Protein AF-A0A8T3SB71-F1 (afdb_monomer)

Nearest PDB structures (foldseek):
  2avp-assembly1_A  TM=9.229E-01  e=1.744E-01  unclassified
  2hyz-assembly1_A-2  TM=9.200E-01  e=1.853E-01  unclassified
  6v8e-assembly2_F  TM=9.176E-01  e=3.399E-01  synthetic construct
  5wrw-assembly2_D  TM=9.090E-01  e=6.232E-01  Homo sapiens
  2rn7-assembly1_A  TM=1.985E-01  e=7.487E+00  Shigella flexneri

Mean predicted aligned error: 19.09 Å

pLDDT: mean 70.72, std 19.7, range [44.19, 95.5]

Sequence (102 aa):
AIAVMGLARVAVERGEMEEAHVQAARALRIDPENAAAAAMEARTAELLGGRPGRDGRRGAQPAPDDERDSSSERDSSSERDSSSEPAT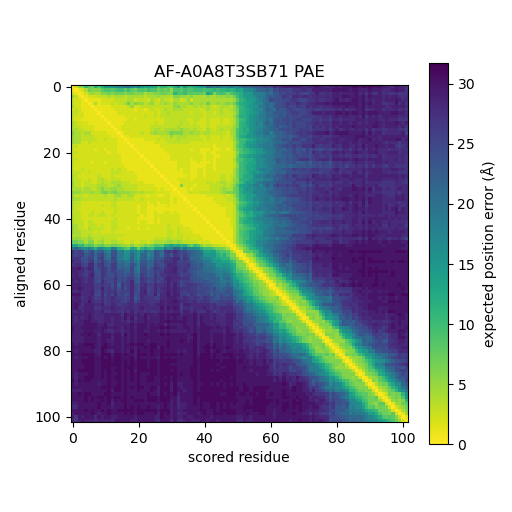GTDRRGLLRRIWGR

Secondary structure (DSSP, 8-state):
-HHHHHHHHHHHHTT-HHHHHHHHHHHHHH-TT-HHHHHHHHHHHHHHH--TTS-TTS-----------------------------------SS-------

Solvent-accessible surface area (backbone atoms only — not comparable to full-atom values): 6883 Å² total; per-residue (Å²): 83,71,74,41,48,52,53,18,50,52,24,50,77,72,68,37,46,70,59,16,25,56,28,14,52,51,19,32,76,72,33,78,84,40,62,68,30,52,54,45,25,53,54,29,46,50,66,71,67,55,60,98,82,73,72,99,77,82,74,83,70,79,74,90,81,71,87,73,84,71,91,74,90,75,89,78,90,78,91,79,90,79,88,83,85,88,79,83,89,87,78,99,75,88,88,85,82,82,87,90,86,133

Radius of gyration: 30.65 Å; Cα contacts (8 Å, |Δi|>4): 56; chains: 1; bounding box: 67×41×66 Å

Foldseek 3Di:
DVVLQVQLVVCVVVVNLVRNLVSLVVVCVVPVPPPSSVVSNVVSCCVVVDDVPPDPDDPPPPPPPDPPPDDDDDDDDDDDDDDDDDDDDDDPDDPDDDDDDD

Structure (mmCIF, N/CA/C/O backbone):
data_AF-A0A8T3SB71-F1
#
_entry.id   AF-A0A8T3SB71-F1
#
loop_
_atom_site.group_PDB
_atom_site.id
_atom_site.type_symbol
_atom_site.label_atom_id
_atom_site.label_alt_id
_atom_site.label_comp_id
_atom_site.label_asym_id
_atom_site.label_entity_id
_atom_site.label_seq_id
_atom_site.pdbx_PDB_ins_code
_atom_site.Cartn_x
_atom_site.Cartn_y
_atom_site.Cartn_z
_atom_site.occupancy
_atom_site.B_iso_or_equiv
_atom_site.auth_seq_id
_atom_site.auth_comp_id
_atom_site.auth_asym_id
_atom_site.auth_atom_id
_atom_site.pdbx_PDB_model_num
ATOM 1 N N . ALA A 1 1 ? 2.694 -2.472 -13.329 1.00 69.44 1 ALA A N 1
ATOM 2 C CA . ALA A 1 1 ? 2.023 -2.333 -12.016 1.00 69.44 1 ALA A CA 1
ATOM 3 C C . ALA A 1 1 ? 1.812 -0.884 -11.535 1.00 69.44 1 ALA A C 1
ATOM 5 O O . ALA A 1 1 ? 0.902 -0.664 -10.745 1.00 69.44 1 ALA A O 1
ATOM 6 N N . ILE A 1 2 ? 2.574 0.114 -12.014 1.00 74.06 2 ILE A N 1
ATOM 7 C CA . ILE A 1 2 ? 2.554 1.503 -11.491 1.00 74.06 2 ILE A CA 1
ATOM 8 C C . ILE A 1 2 ? 1.146 2.134 -11.437 1.00 74.06 2 ILE A C 1
ATOM 10 O O . ILE A 1 2 ? 0.785 2.729 -10.426 1.00 74.06 2 ILE A O 1
ATOM 14 N N . ALA A 1 3 ? 0.314 1.952 -12.469 1.00 80.62 3 ALA A N 1
ATOM 15 C CA . ALA A 1 3 ? -1.048 2.501 -12.491 1.00 80.62 3 ALA A CA 1
ATOM 16 C C . ALA A 1 3 ? -1.964 1.927 -11.387 1.00 80.62 3 ALA A C 1
ATOM 18 O O . ALA A 1 3 ? -2.769 2.654 -10.813 1.00 80.62 3 ALA A O 1
ATOM 19 N N . VAL A 1 4 ? -1.814 0.641 -11.048 1.00 84.38 4 VAL A N 1
ATOM 20 C CA . VAL A 1 4 ? -2.620 -0.031 -10.009 1.00 84.38 4 VAL A CA 1
ATOM 21 C C . VAL A 1 4 ? -2.190 0.416 -8.606 1.00 84.38 4 VAL A C 1
ATOM 23 O O . VAL A 1 4 ? -3.036 0.609 -7.739 1.00 84.38 4 VAL A O 1
ATOM 26 N N . MET A 1 5 ? -0.896 0.690 -8.405 1.00 89.75 5 MET A N 1
ATOM 27 C CA . MET A 1 5 ? -0.389 1.287 -7.161 1.00 89.75 5 MET A CA 1
ATOM 28 C C . MET A 1 5 ? -0.921 2.704 -6.918 1.00 89.75 5 MET A C 1
ATOM 30 O O . MET A 1 5 ? -1.150 3.085 -5.772 1.00 89.75 5 MET A O 1
ATOM 34 N N . GLY A 1 6 ? -1.157 3.476 -7.983 1.00 86.88 6 GLY A N 1
ATOM 35 C CA . GLY A 1 6 ? -1.811 4.782 -7.879 1.00 86.88 6 GLY A CA 1
ATOM 36 C C . GLY A 1 6 ? -3.233 4.676 -7.324 1.00 86.88 6 GLY A C 1
ATOM 37 O O . GLY A 1 6 ? -3.597 5.430 -6.427 1.00 86.88 6 GLY A O 1
ATOM 38 N N . LEU A 1 7 ? -4.005 3.690 -7.792 1.00 87.06 7 LEU A N 1
ATOM 39 C CA . LEU A 1 7 ? -5.356 3.426 -7.282 1.00 87.06 7 LEU A CA 1
ATOM 40 C C . LEU A 1 7 ? -5.337 2.998 -5.812 1.00 87.06 7 LEU A C 1
ATOM 42 O O . LEU A 1 7 ? -6.123 3.507 -5.021 1.00 87.06 7 LEU A O 1
ATOM 46 N N . ALA A 1 8 ? -4.402 2.122 -5.436 1.00 87.88 8 ALA A N 1
ATOM 47 C CA . ALA A 1 8 ? -4.240 1.699 -4.048 1.00 87.88 8 ALA A CA 1
ATOM 48 C C . ALA A 1 8 ? -3.924 2.889 -3.122 1.00 87.88 8 ALA A C 1
ATOM 50 O O . ALA A 1 8 ? -4.480 2.999 -2.032 1.00 87.88 8 ALA A O 1
ATOM 51 N N . ARG A 1 9 ? -3.090 3.833 -3.578 1.00 88.31 9 ARG A N 1
ATOM 52 C CA . ARG A 1 9 ? -2.758 5.047 -2.821 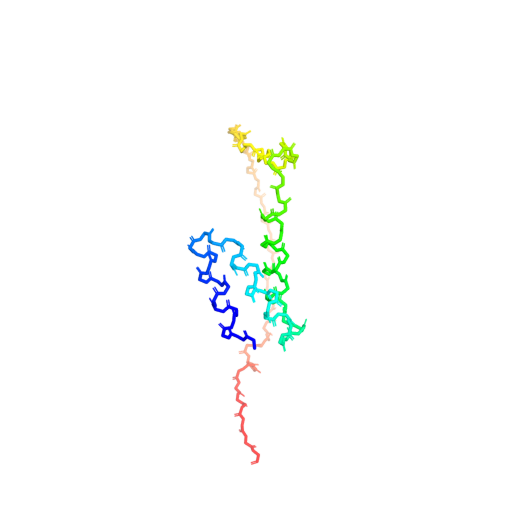1.00 88.31 9 ARG A CA 1
ATOM 53 C C . ARG A 1 9 ? -3.958 5.979 -2.644 1.00 88.31 9 ARG A C 1
ATOM 55 O O . ARG A 1 9 ? -4.198 6.436 -1.532 1.00 88.31 9 ARG A O 1
ATOM 62 N N . VAL A 1 10 ? -4.733 6.202 -3.704 1.00 92.81 10 VAL A N 1
ATOM 63 C CA . VAL A 1 10 ? -5.966 7.006 -3.634 1.00 92.81 10 VAL A CA 1
ATOM 64 C C . VAL A 1 10 ? -6.985 6.368 -2.686 1.00 92.81 10 VAL A C 1
ATOM 66 O O . VAL A 1 10 ? -7.603 7.074 -1.895 1.00 92.81 10 VAL A O 1
ATOM 69 N N . ALA A 1 11 ? -7.131 5.041 -2.708 1.00 91.62 11 ALA A N 1
ATOM 70 C CA . ALA A 1 11 ? -8.008 4.333 -1.775 1.00 91.62 11 ALA A CA 1
ATOM 71 C C . ALA A 1 11 ? -7.560 4.522 -0.311 1.00 91.62 11 ALA A C 1
ATOM 73 O O . ALA A 1 11 ? -8.389 4.773 0.562 1.00 91.62 11 ALA A O 1
ATOM 74 N N . VAL A 1 12 ? -6.246 4.512 -0.037 1.00 91.44 12 VAL A N 1
ATOM 75 C CA . VAL A 1 12 ? -5.718 4.840 1.301 1.00 91.44 12 VAL A CA 1
ATOM 76 C C . VAL A 1 12 ? -6.072 6.269 1.714 1.00 91.44 12 VAL A C 1
ATOM 78 O O . VAL A 1 12 ? -6.520 6.479 2.839 1.00 91.44 12 VAL A O 1
ATOM 81 N N . GLU A 1 13 ? -5.900 7.241 0.818 1.00 91.88 13 GLU A N 1
ATOM 82 C CA . GLU A 1 13 ? -6.217 8.656 1.073 1.00 91.88 13 GLU A CA 1
ATOM 83 C C . GLU A 1 13 ? -7.713 8.881 1.343 1.00 91.88 13 GLU A C 1
ATOM 85 O O . GLU A 1 13 ? -8.078 9.767 2.114 1.00 91.88 13 GLU A O 1
ATOM 90 N N . ARG A 1 14 ? -8.576 8.040 0.764 1.00 93.12 14 ARG A N 1
ATOM 91 C CA . ARG A 1 14 ? -10.031 8.040 0.983 1.00 93.12 14 ARG A CA 1
ATOM 92 C C . ARG A 1 14 ? -10.473 7.262 2.225 1.00 93.12 14 ARG A C 1
ATOM 94 O O . ARG A 1 14 ? -11.651 7.291 2.565 1.00 93.12 14 ARG A O 1
ATOM 101 N N . GLY A 1 15 ? -9.554 6.574 2.905 1.00 91.50 15 GLY A N 1
ATOM 102 C CA . GLY A 1 15 ? -9.869 5.724 4.057 1.00 91.50 15 GLY A CA 1
ATOM 103 C C . GLY A 1 15 ? -10.436 4.345 3.691 1.00 91.50 15 GLY A C 1
ATOM 104 O O . GLY A 1 15 ? -10.824 3.585 4.575 1.00 91.50 15 GLY A O 1
ATOM 105 N N . GLU A 1 16 ? -10.456 3.987 2.409 1.00 93.88 16 GLU A N 1
ATOM 106 C CA . GLU A 1 16 ? -11.030 2.748 1.872 1.00 93.88 16 GLU A CA 1
ATOM 107 C C . GLU A 1 16 ? -9.994 1.607 1.954 1.00 93.88 16 GLU A C 1
ATOM 109 O O . GLU A 1 16 ? -9.405 1.186 0.956 1.00 93.88 16 GLU A O 1
ATOM 114 N N . MET A 1 17 ? -9.718 1.119 3.171 1.00 91.50 17 MET A N 1
ATOM 115 C CA . MET A 1 17 ? -8.626 0.156 3.423 1.00 91.50 17 MET A CA 1
ATOM 116 C C . MET A 1 17 ? -8.805 -1.193 2.709 1.00 91.50 17 MET A C 1
ATOM 118 O O . MET A 1 17 ? -7.817 -1.766 2.250 1.00 91.50 17 MET A O 1
ATOM 122 N N . GLU A 1 18 ? -10.040 -1.688 2.581 1.00 92.38 18 GLU A N 1
ATOM 123 C CA . GLU A 1 18 ? -10.336 -2.926 1.842 1.00 92.38 18 GLU A CA 1
ATOM 124 C C . GLU A 1 18 ? -9.989 -2.787 0.360 1.00 92.38 18 GLU A C 1
ATOM 126 O O . GLU A 1 18 ? -9.330 -3.651 -0.222 1.00 92.38 18 GLU A O 1
ATOM 131 N N . GLU A 1 19 ? -10.373 -1.666 -0.248 1.00 93.06 19 GLU A N 1
ATOM 132 C CA . GLU A 1 19 ? -10.096 -1.410 -1.656 1.00 93.06 19 GLU A CA 1
ATOM 133 C C . GLU A 1 19 ? -8.596 -1.206 -1.897 1.00 93.06 19 GLU A C 1
ATOM 135 O O . GLU A 1 19 ? -8.036 -1.778 -2.835 1.00 93.06 19 GLU A O 1
ATOM 140 N N . ALA A 1 20 ? -7.909 -0.494 -0.999 1.00 94.81 20 ALA A N 1
ATOM 141 C CA . ALA A 1 20 ? -6.457 -0.358 -1.042 1.00 94.81 20 ALA A CA 1
ATOM 142 C C . ALA A 1 20 ? -5.741 -1.721 -1.011 1.00 94.81 20 ALA A C 1
ATOM 144 O O . ALA A 1 20 ? -4.827 -1.952 -1.808 1.00 94.81 20 ALA A O 1
ATOM 145 N N . HIS A 1 21 ? -6.187 -2.637 -0.146 1.00 94.25 21 HIS A N 1
ATOM 146 C CA . HIS A 1 21 ? -5.642 -3.990 -0.050 1.00 94.25 21 HIS A CA 1
ATOM 147 C C . HIS A 1 21 ? -5.835 -4.785 -1.347 1.00 94.25 21 HIS A C 1
ATOM 149 O O . HIS A 1 21 ? -4.881 -5.350 -1.887 1.00 94.25 21 HIS A O 1
ATOM 155 N N . VAL A 1 22 ? -7.048 -4.769 -1.910 1.00 95.50 22 VAL A N 1
ATOM 156 C CA . VAL A 1 22 ? -7.360 -5.465 -3.169 1.00 95.50 22 VAL A CA 1
ATOM 157 C C . VAL A 1 22 ? -6.488 -4.957 -4.320 1.00 95.50 22 VAL A C 1
ATOM 159 O O . VAL A 1 22 ? -5.975 -5.756 -5.115 1.00 95.50 22 VAL A O 1
ATOM 162 N N . GLN A 1 23 ? -6.286 -3.640 -4.418 1.00 95.00 23 GLN A N 1
ATOM 163 C CA . GLN A 1 23 ? -5.447 -3.058 -5.465 1.00 95.00 23 GLN A CA 1
ATOM 164 C C . GLN A 1 23 ? -3.9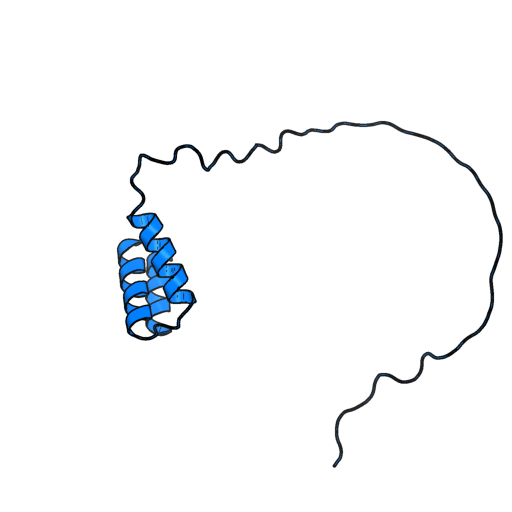59 -3.379 -5.252 1.00 95.00 23 GLN A C 1
ATOM 166 O O . GLN A 1 23 ? -3.273 -3.712 -6.221 1.00 95.00 23 GLN A O 1
ATOM 171 N N . ALA A 1 24 ? -3.462 -3.376 -4.012 1.00 93.19 24 ALA A N 1
ATOM 172 C CA . ALA A 1 24 ? -2.085 -3.771 -3.700 1.00 93.19 24 ALA A CA 1
ATOM 173 C C . ALA A 1 24 ? -1.817 -5.253 -4.037 1.00 93.19 24 ALA A C 1
ATOM 175 O O . ALA A 1 24 ? -0.860 -5.567 -4.751 1.00 93.19 24 ALA A O 1
ATOM 176 N N . ALA A 1 25 ? -2.723 -6.160 -3.658 1.00 93.50 25 ALA A N 1
ATOM 177 C CA . ALA A 1 25 ? -2.645 -7.577 -4.022 1.00 93.50 25 ALA A CA 1
ATOM 178 C C . ALA A 1 25 ? -2.717 -7.792 -5.547 1.00 93.50 25 ALA A C 1
ATOM 180 O O . ALA A 1 25 ? -2.056 -8.665 -6.118 1.00 93.50 25 ALA A O 1
ATOM 181 N N . ARG A 1 26 ? -3.505 -6.978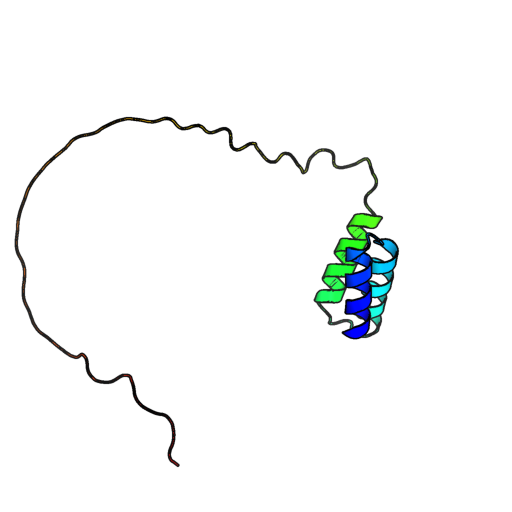 -6.262 1.00 94.44 26 ARG A N 1
ATOM 182 C CA . ARG A 1 26 ? -3.536 -6.991 -7.732 1.00 94.44 26 ARG A CA 1
ATOM 183 C C . ARG A 1 26 ? -2.228 -6.490 -8.344 1.00 94.44 26 ARG A C 1
ATOM 185 O O . ARG A 1 26 ? -1.809 -7.044 -9.358 1.00 94.44 26 ARG A O 1
ATOM 192 N N . ALA A 1 27 ? -1.583 -5.488 -7.753 1.00 94.06 27 ALA A N 1
ATOM 193 C CA . ALA A 1 27 ? -0.290 -4.998 -8.217 1.00 94.06 27 ALA A CA 1
ATOM 194 C C . ALA A 1 27 ? 0.800 -6.078 -8.097 1.00 94.06 27 ALA A C 1
ATOM 196 O O . ALA A 1 27 ? 1.529 -6.276 -9.066 1.00 94.06 27 ALA A O 1
ATOM 197 N N . LEU A 1 28 ? 0.825 -6.841 -6.998 1.00 93.38 28 LEU A N 1
ATOM 198 C CA . LEU A 1 28 ? 1.745 -7.974 -6.807 1.00 93.38 28 LEU A CA 1
ATOM 199 C C . LEU A 1 28 ? 1.521 -9.124 -7.794 1.00 93.38 28 LEU A C 1
ATOM 201 O O . LEU A 1 28 ? 2.474 -9.745 -8.248 1.00 93.38 28 LEU A O 1
ATOM 205 N N . ARG A 1 29 ? 0.269 -9.395 -8.186 1.00 94.12 29 ARG A N 1
ATOM 206 C CA . ARG A 1 29 ? -0.017 -10.393 -9.235 1.00 94.12 29 ARG A CA 1
ATOM 207 C C . ARG A 1 29 ? 0.534 -10.000 -10.606 1.00 94.12 29 ARG A C 1
ATOM 209 O O . ARG A 1 29 ? 0.784 -10.875 -11.427 1.00 94.12 29 ARG A O 1
ATOM 216 N N . ILE A 1 30 ? 0.662 -8.700 -10.874 1.00 93.81 30 ILE A N 1
ATOM 217 C CA . ILE A 1 30 ? 1.212 -8.178 -12.133 1.00 93.81 30 ILE A CA 1
ATOM 218 C C . ILE A 1 30 ? 2.739 -8.095 -12.056 1.00 93.81 30 ILE A C 1
ATOM 220 O O . ILE A 1 30 ? 3.413 -8.352 -13.048 1.00 93.81 30 ILE A O 1
ATOM 224 N N . ASP A 1 31 ? 3.263 -7.690 -10.903 1.00 92.81 31 ASP A N 1
ATOM 225 C CA . ASP A 1 31 ? 4.683 -7.471 -10.653 1.00 92.81 31 ASP A CA 1
ATOM 226 C C . ASP A 1 31 ? 5.036 -7.984 -9.247 1.00 92.81 31 ASP A C 1
ATOM 228 O O . ASP A 1 31 ? 4.899 -7.245 -8.264 1.00 92.81 31 ASP A O 1
ATOM 232 N N . PRO A 1 32 ? 5.449 -9.260 -9.137 1.00 93.12 32 PRO A N 1
ATOM 233 C CA . PRO A 1 32 ? 5.762 -9.883 -7.853 1.00 93.12 32 PRO A CA 1
ATOM 234 C C . PRO A 1 32 ? 6.960 -9.253 -7.135 1.00 93.12 32 PRO A C 1
ATOM 236 O O . PRO A 1 32 ? 7.076 -9.375 -5.919 1.00 93.12 32 PRO A O 1
ATOM 239 N N . GLU A 1 33 ? 7.845 -8.571 -7.866 1.00 93.75 33 GLU A N 1
ATOM 240 C CA . GLU A 1 33 ? 9.061 -7.948 -7.327 1.00 93.75 33 GLU A CA 1
ATOM 241 C C . GLU A 1 33 ? 8.806 -6.519 -6.818 1.00 93.75 33 GLU A C 1
ATOM 243 O O . GLU A 1 33 ? 9.706 -5.838 -6.316 1.00 93.75 33 GLU A O 1
ATOM 248 N N . ASN A 1 34 ? 7.562 -6.042 -6.917 1.00 92.56 34 ASN A N 1
ATOM 249 C CA . ASN A 1 34 ? 7.200 -4.687 -6.550 1.00 92.56 34 ASN A CA 1
ATOM 250 C C . ASN A 1 34 ? 7.196 -4.477 -5.028 1.00 92.56 34 ASN A C 1
ATOM 252 O O . ASN A 1 34 ? 6.180 -4.656 -4.351 1.00 92.56 34 ASN A O 1
ATOM 256 N N . ALA A 1 35 ? 8.327 -4.012 -4.496 1.00 93.25 35 ALA A N 1
ATOM 257 C CA . ALA A 1 35 ? 8.498 -3.750 -3.068 1.00 93.25 35 ALA A CA 1
ATOM 258 C C . ALA A 1 35 ? 7.442 -2.787 -2.486 1.00 93.25 35 ALA A C 1
ATOM 260 O O . ALA A 1 35 ? 7.016 -2.950 -1.343 1.00 93.25 35 ALA A O 1
ATOM 261 N N . ALA A 1 36 ? 6.981 -1.802 -3.266 1.00 91.88 36 ALA A N 1
ATOM 262 C CA . ALA A 1 36 ? 5.960 -0.859 -2.814 1.00 91.88 36 ALA A CA 1
ATOM 263 C C . ALA A 1 36 ? 4.580 -1.522 -2.682 1.00 91.88 36 ALA A C 1
ATOM 265 O O . ALA A 1 36 ? 3.858 -1.246 -1.724 1.00 91.88 36 ALA A O 1
ATOM 266 N N . ALA A 1 37 ? 4.225 -2.412 -3.613 1.00 93.44 37 ALA A N 1
ATOM 267 C CA . ALA A 1 37 ? 2.990 -3.187 -3.535 1.00 93.44 37 ALA A CA 1
ATOM 268 C C . ALA A 1 37 ? 3.015 -4.169 -2.359 1.00 93.44 37 ALA A C 1
ATOM 270 O O . ALA A 1 37 ? 2.024 -4.267 -1.641 1.00 93.44 37 ALA A O 1
ATOM 271 N N . ALA A 1 38 ? 4.159 -4.814 -2.111 1.00 93.88 38 ALA A N 1
ATOM 272 C CA . ALA A 1 38 ? 4.348 -5.718 -0.976 1.00 93.88 38 ALA A CA 1
ATOM 273 C C . ALA A 1 38 ? 4.167 -4.996 0.366 1.00 93.88 38 ALA A C 1
ATOM 275 O O . ALA A 1 38 ? 3.393 -5.434 1.212 1.00 93.88 38 ALA A O 1
ATOM 276 N N . ALA A 1 39 ? 4.824 -3.845 0.543 1.00 93.38 39 ALA A N 1
ATOM 277 C CA . ALA A 1 39 ? 4.695 -3.055 1.766 1.00 93.38 39 ALA A CA 1
ATOM 278 C C . ALA A 1 39 ? 3.258 -2.548 1.989 1.00 93.38 39 ALA A C 1
ATOM 280 O O . ALA A 1 39 ? 2.771 -2.509 3.120 1.00 93.38 39 ALA A O 1
ATOM 281 N N . MET A 1 40 ? 2.568 -2.153 0.915 1.00 92.38 40 MET A N 1
ATOM 282 C CA . MET A 1 40 ? 1.196 -1.656 0.994 1.00 92.38 40 MET A CA 1
ATOM 283 C C . MET A 1 40 ? 0.185 -2.771 1.285 1.00 92.38 40 MET A C 1
ATOM 285 O O . MET A 1 40 ? -0.725 -2.563 2.088 1.00 92.38 40 MET A O 1
ATOM 289 N N . GLU A 1 41 ? 0.344 -3.944 0.672 1.00 93.94 41 GLU A N 1
ATOM 290 C CA . GLU A 1 41 ? -0.496 -5.118 0.927 1.00 93.94 41 GLU A CA 1
ATOM 291 C C . GLU A 1 41 ? -0.381 -5.553 2.391 1.00 93.94 41 GLU A C 1
ATOM 293 O O . GLU A 1 41 ? -1.406 -5.624 3.065 1.00 93.94 41 GLU A O 1
ATOM 298 N N . ALA A 1 42 ? 0.843 -5.668 2.917 1.00 92.25 42 ALA A N 1
ATOM 299 C CA . ALA A 1 42 ? 1.078 -6.027 4.312 1.00 92.25 42 ALA A CA 1
ATOM 300 C C . ALA A 1 42 ? 0.451 -5.012 5.282 1.00 92.25 42 ALA A C 1
ATOM 302 O O . ALA A 1 42 ? -0.302 -5.384 6.180 1.00 92.25 42 ALA A O 1
ATOM 303 N N . ARG A 1 43 ? 0.681 -3.709 5.064 1.00 90.75 43 ARG A N 1
ATOM 304 C CA . ARG A 1 43 ? 0.112 -2.649 5.915 1.00 90.75 43 ARG A CA 1
ATOM 305 C C . ARG A 1 43 ? -1.416 -2.654 5.902 1.00 90.75 43 ARG A C 1
ATOM 307 O O . ARG A 1 43 ? -2.050 -2.452 6.932 1.00 90.75 43 ARG A O 1
ATOM 314 N N . THR A 1 44 ? -2.025 -2.811 4.730 1.00 92.19 44 THR A N 1
ATOM 315 C CA . THR A 1 44 ? -3.491 -2.820 4.612 1.00 92.19 44 THR A CA 1
ATOM 316 C C . THR A 1 44 ? -4.087 -4.106 5.183 1.00 92.19 44 THR A C 1
ATOM 318 O O . THR A 1 44 ? -5.109 -4.035 5.858 1.00 92.19 44 THR A O 1
ATOM 321 N N . ALA A 1 45 ? -3.415 -5.249 5.027 1.00 90.25 45 ALA A N 1
ATOM 322 C CA . ALA A 1 45 ? -3.791 -6.507 5.665 1.00 90.25 45 ALA A CA 1
ATOM 323 C C . ALA A 1 45 ? -3.740 -6.415 7.198 1.00 90.25 45 ALA A C 1
ATOM 325 O O . ALA A 1 45 ? -4.653 -6.896 7.863 1.00 90.25 45 ALA A O 1
ATOM 326 N N . GLU A 1 46 ? -2.729 -5.753 7.768 1.00 88.12 46 GLU A N 1
ATOM 327 C CA . GLU A 1 46 ? -2.650 -5.490 9.212 1.00 88.12 46 GLU A CA 1
ATOM 328 C C . GLU A 1 46 ? -3.813 -4.618 9.703 1.00 88.12 46 GLU A C 1
ATOM 330 O O . GLU A 1 46 ? -4.424 -4.916 10.728 1.00 88.12 46 GLU A O 1
ATOM 335 N N . LEU A 1 47 ? -4.158 -3.562 8.959 1.00 87.00 47 LEU A N 1
ATOM 336 C CA . LEU A 1 47 ? -5.263 -2.666 9.315 1.00 87.00 47 LEU A CA 1
ATOM 337 C C . LEU A 1 47 ? -6.633 -3.354 9.226 1.00 87.00 47 LEU A C 1
ATOM 339 O O . LEU A 1 47 ? -7.505 -3.068 10.042 1.00 87.00 47 LEU A O 1
ATOM 343 N N . LEU A 1 48 ? -6.817 -4.269 8.271 1.00 87.00 48 LEU A N 1
ATOM 344 C CA . LEU A 1 48 ? -8.052 -5.045 8.099 1.00 87.00 48 LEU A CA 1
ATOM 345 C C . LEU A 1 48 ? -8.139 -6.245 9.054 1.00 87.00 48 LEU A C 1
ATOM 347 O O . LEU A 1 48 ? -9.215 -6.584 9.540 1.00 87.00 48 LEU A O 1
ATOM 351 N N . GLY A 1 49 ? -7.003 -6.883 9.339 1.00 76.62 49 GLY A N 1
ATOM 352 C CA . GLY A 1 49 ? -6.865 -8.005 10.271 1.00 76.62 49 GLY A CA 1
ATOM 353 C C . GLY A 1 49 ? -6.792 -7.582 11.741 1.00 76.62 49 GLY A C 1
ATOM 354 O O . GLY A 1 49 ? -6.805 -8.436 12.632 1.00 76.62 49 GLY A O 1
ATOM 355 N N . GLY A 1 50 ? -6.744 -6.273 12.005 1.00 59.03 50 GLY A N 1
ATOM 356 C CA . GLY A 1 50 ? -6.811 -5.674 13.328 1.00 59.03 50 GLY A CA 1
ATOM 357 C C . GLY A 1 50 ? -8.135 -5.985 14.017 1.00 59.03 50 GLY A C 1
ATOM 358 O O . GLY A 1 50 ? -9.099 -5.228 13.952 1.00 59.03 50 GLY A O 1
ATOM 359 N N . ARG A 1 51 ? -8.183 -7.099 14.745 1.00 47.31 51 ARG A N 1
ATOM 360 C CA . ARG A 1 51 ? -9.227 -7.360 15.736 1.00 47.31 51 ARG A CA 1
ATOM 361 C C . ARG A 1 51 ? -9.240 -6.194 16.745 1.00 47.31 51 ARG A C 1
ATOM 363 O O . ARG A 1 51 ? -8.215 -5.984 17.397 1.00 47.31 51 ARG A O 1
ATOM 370 N N . PRO A 1 52 ? -10.363 -5.481 16.967 1.00 46.88 52 PRO A N 1
ATOM 371 C CA . PRO A 1 52 ? -10.457 -4.441 17.996 1.00 46.88 52 PRO A CA 1
ATOM 372 C C . PRO A 1 52 ? -10.495 -5.071 19.401 1.00 46.88 52 PRO A C 1
ATOM 374 O O . PRO A 1 52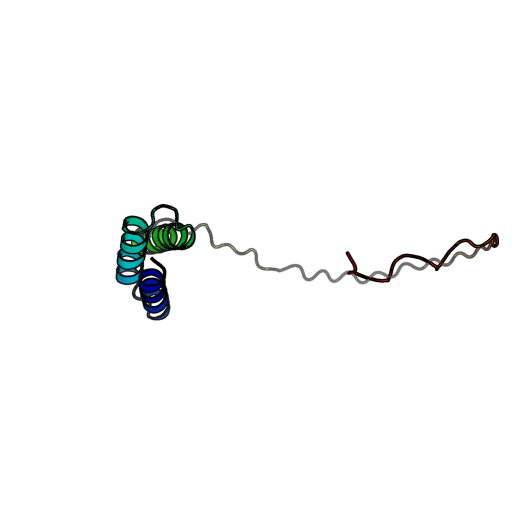 ? -11.533 -5.103 20.055 1.00 46.88 52 PRO A O 1
ATOM 377 N N . GLY A 1 53 ? -9.388 -5.658 19.870 1.00 47.62 53 GLY A N 1
ATOM 378 C CA . GLY A 1 53 ? -9.385 -6.323 21.181 1.00 47.62 53 GLY A CA 1
ATOM 379 C C . GLY A 1 53 ? -8.092 -6.969 21.680 1.00 47.62 53 GLY A C 1
ATOM 380 O O . GLY A 1 53 ? -8.089 -7.505 22.785 1.00 47.62 53 GLY A O 1
ATOM 381 N N . ARG A 1 54 ? -6.997 -6.943 20.922 1.00 48.94 54 ARG A N 1
ATOM 382 C CA . ARG A 1 54 ? -5.642 -7.267 21.400 1.00 48.94 54 ARG A CA 1
ATOM 383 C C . ARG A 1 54 ? -4.734 -6.400 20.539 1.00 48.94 54 ARG A C 1
ATOM 385 O O . ARG A 1 54 ? -4.592 -6.701 19.372 1.00 48.94 54 ARG A O 1
ATOM 392 N N . ASP A 1 55 ? -4.449 -5.157 20.908 1.00 49.91 55 ASP A N 1
ATOM 393 C CA . ASP A 1 55 ? -3.235 -4.842 21.654 1.00 49.91 55 ASP A CA 1
ATOM 394 C C . ASP A 1 55 ? -3.366 -3.478 22.349 1.00 49.91 55 ASP A C 1
ATOM 396 O O . ASP A 1 55 ? -2.875 -2.453 21.885 1.00 49.91 55 ASP A O 1
ATOM 400 N N . GLY A 1 56 ? -3.968 -3.457 23.538 1.00 50.78 56 GLY A N 1
ATOM 401 C CA . GLY A 1 56 ? -3.916 -2.301 24.443 1.00 50.78 56 GLY A CA 1
ATOM 402 C C . GLY A 1 56 ? -2.536 -2.058 25.078 1.00 50.78 56 GLY A C 1
ATOM 403 O O . GLY A 1 56 ? -2.475 -1.537 26.185 1.00 50.78 56 GLY A O 1
ATOM 404 N N . ARG A 1 57 ? -1.423 -2.485 24.458 1.00 51.00 57 ARG A N 1
ATOM 405 C CA . ARG A 1 57 ? -0.066 -2.369 25.040 1.00 51.00 57 ARG A CA 1
ATOM 406 C C . ARG A 1 57 ? 1.047 -2.083 24.027 1.00 51.00 57 ARG A C 1
ATOM 408 O O . ARG A 1 57 ? 2.175 -2.530 24.213 1.00 51.00 57 ARG A O 1
ATOM 415 N N . ARG A 1 58 ? 0.777 -1.315 22.969 1.00 52.16 58 ARG A N 1
ATOM 416 C CA . ARG A 1 58 ? 1.859 -0.800 22.105 1.00 52.16 58 ARG A CA 1
ATOM 417 C C . ARG A 1 58 ? 1.660 0.647 21.664 1.00 52.16 58 ARG A C 1
ATOM 419 O O . ARG A 1 58 ? 1.939 1.011 20.531 1.00 52.16 58 ARG A O 1
ATOM 426 N N . GLY A 1 59 ? 1.190 1.464 22.601 1.00 46.19 59 GLY A N 1
ATOM 427 C CA . GLY A 1 59 ? 1.060 2.910 22.443 1.00 46.19 59 GLY A CA 1
ATOM 428 C C . GLY A 1 59 ? 1.291 3.682 23.741 1.00 46.19 59 GLY A C 1
ATOM 429 O O . GLY A 1 59 ? 0.814 4.800 23.860 1.00 46.19 59 GLY A O 1
ATOM 430 N N . ALA A 1 60 ? 2.003 3.105 24.718 1.00 47.47 60 ALA A N 1
ATOM 431 C CA . ALA A 1 60 ? 2.659 3.914 25.739 1.00 47.47 60 ALA A CA 1
ATOM 432 C C . ALA A 1 60 ? 3.835 4.612 25.049 1.00 47.47 60 ALA A C 1
ATOM 434 O O . ALA A 1 60 ? 4.954 4.106 25.037 1.00 47.47 60 ALA A O 1
ATOM 435 N N . GLN A 1 61 ? 3.558 5.734 24.390 1.00 51.94 61 GLN A N 1
ATOM 436 C CA . GLN A 1 61 ? 4.583 6.756 24.266 1.00 51.94 61 GLN A CA 1
ATOM 437 C C . GLN A 1 61 ? 4.880 7.195 25.705 1.00 51.94 61 GLN A C 1
ATOM 439 O O . GLN A 1 61 ? 3.948 7.650 26.372 1.00 51.94 61 GLN A O 1
ATOM 444 N N . PRO A 1 62 ? 6.095 6.991 26.248 1.00 49.72 62 PRO A N 1
ATOM 445 C CA . PRO A 1 62 ? 6.448 7.670 27.482 1.00 49.72 62 PRO A CA 1
ATOM 446 C C . PRO A 1 62 ? 6.359 9.168 27.191 1.00 49.72 62 PRO A C 1
ATOM 448 O O . PRO A 1 62 ? 6.961 9.655 26.230 1.00 49.72 62 PRO A O 1
ATOM 451 N N . ALA A 1 63 ? 5.538 9.866 27.970 1.00 57.34 63 ALA A N 1
ATOM 452 C CA . ALA A 1 63 ? 5.522 11.315 27.986 1.00 57.34 63 ALA A CA 1
ATOM 453 C C . ALA A 1 63 ? 6.966 11.816 28.177 1.00 57.34 63 ALA A C 1
ATOM 455 O O . ALA A 1 63 ? 7.692 11.241 28.995 1.00 57.34 63 ALA A O 1
ATOM 456 N N . PRO A 1 64 ? 7.426 12.835 27.434 1.00 56.09 64 PRO A N 1
ATOM 457 C CA . PRO A 1 64 ? 8.650 13.535 27.785 1.00 56.09 64 PRO A CA 1
ATOM 458 C C . PRO A 1 64 ? 8.377 14.421 29.011 1.00 56.09 64 PRO A C 1
ATOM 460 O O . PRO A 1 64 ? 8.313 15.639 28.898 1.00 56.09 64 PRO A O 1
ATOM 463 N N . ASP A 1 65 ? 8.196 13.795 30.173 1.00 60.94 65 ASP A N 1
ATOM 464 C CA . ASP A 1 65 ? 8.262 14.450 31.477 1.00 60.94 65 ASP A CA 1
ATOM 465 C C . ASP A 1 65 ? 9.692 14.298 32.002 1.00 60.94 65 ASP A C 1
ATOM 467 O O . ASP A 1 65 ? 9.986 13.434 32.821 1.00 60.94 65 ASP A O 1
ATOM 471 N N . ASP A 1 66 ? 10.604 15.120 31.492 1.00 55.56 66 ASP A N 1
ATOM 472 C CA . ASP A 1 66 ? 11.863 15.402 32.181 1.00 55.56 66 ASP A CA 1
ATOM 473 C C . ASP A 1 66 ? 12.189 16.884 31.979 1.00 55.56 66 ASP A C 1
ATOM 475 O O . ASP A 1 66 ? 13.068 17.296 31.216 1.00 55.56 66 ASP A O 1
ATOM 479 N N . GLU A 1 67 ? 11.416 17.700 32.698 1.00 57.84 67 GLU A N 1
ATOM 480 C CA . GLU A 1 67 ? 11.856 18.993 33.202 1.00 57.84 67 GLU A CA 1
ATOM 481 C C . GLU A 1 67 ? 13.130 18.789 34.032 1.00 57.84 67 GLU A C 1
ATOM 483 O O . GLU A 1 67 ? 13.096 18.643 35.253 1.00 57.84 67 GLU A O 1
ATOM 488 N N . ARG A 1 68 ? 14.288 18.776 33.369 1.00 58.59 68 ARG A N 1
ATOM 489 C CA . ARG A 1 68 ? 15.571 18.903 34.055 1.00 58.59 68 ARG A CA 1
ATOM 490 C C . ARG A 1 68 ? 15.951 20.372 34.124 1.00 58.59 68 ARG A C 1
ATOM 492 O O . ARG A 1 68 ? 16.804 20.858 33.385 1.00 58.59 68 ARG A O 1
ATOM 499 N N . ASP A 1 69 ? 15.313 21.058 35.066 1.00 52.03 69 ASP A N 1
ATOM 500 C CA . ASP A 1 69 ? 15.969 22.152 35.767 1.00 52.03 69 ASP A CA 1
ATOM 501 C C . ASP A 1 69 ? 17.241 21.590 36.420 1.00 52.03 69 ASP A C 1
ATOM 503 O O . ASP A 1 69 ? 17.226 20.661 37.231 1.00 52.03 69 ASP A O 1
ATOM 507 N N . SER A 1 70 ? 18.384 22.088 35.975 1.00 56.78 70 SER A N 1
ATOM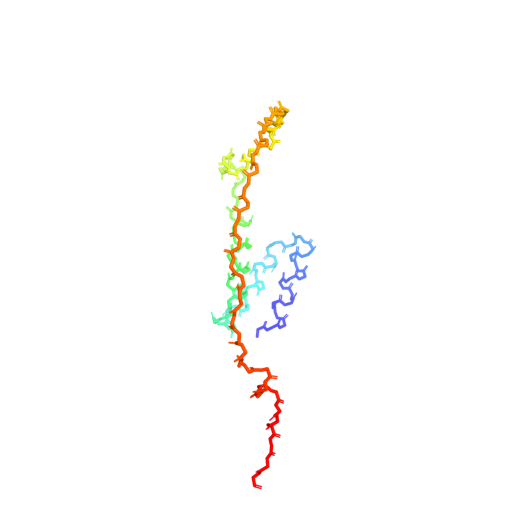 508 C CA . SER A 1 70 ? 19.660 21.953 36.668 1.00 56.78 70 SER A CA 1
ATOM 509 C C . SER A 1 70 ? 20.509 23.147 36.277 1.00 56.78 70 SER A C 1
ATOM 511 O O . SER A 1 70 ? 21.507 23.051 35.564 1.00 56.78 70 SER A O 1
ATOM 513 N N . SER A 1 71 ? 20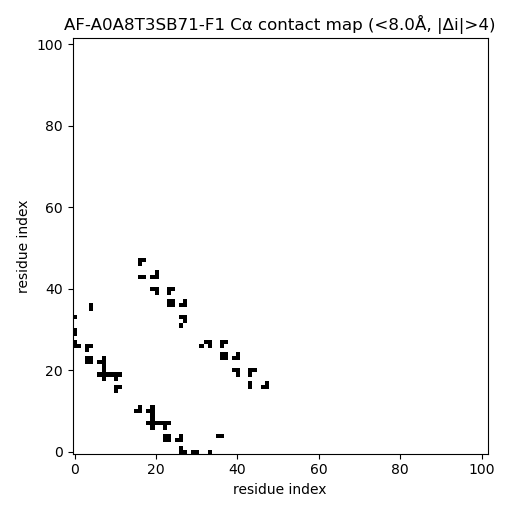.069 24.295 36.776 1.00 53.19 71 SER A N 1
ATOM 514 C CA . SER A 1 71 ? 20.962 25.380 37.147 1.00 53.19 71 SER A CA 1
ATOM 515 C C . SER A 1 71 ? 22.050 24.835 38.083 1.00 53.19 71 SER A C 1
ATOM 517 O O . SER A 1 71 ? 21.752 24.443 39.207 1.00 53.19 71 SER A O 1
ATOM 519 N N . SER A 1 72 ? 23.312 24.808 37.655 1.00 54.44 72 SER A N 1
ATOM 520 C CA . SER A 1 72 ? 24.432 24.955 38.591 1.00 54.44 72 SER A CA 1
ATOM 521 C C . SER A 1 72 ? 25.701 25.371 37.862 1.00 54.44 72 SER A C 1
ATOM 523 O O . SER A 1 72 ? 26.363 24.586 37.182 1.00 54.44 72 SER A O 1
ATOM 525 N N . GLU A 1 73 ? 26.013 26.637 38.067 1.00 56.59 73 GLU A N 1
ATOM 526 C CA . GLU A 1 73 ? 27.300 27.280 37.907 1.00 56.59 73 GLU A CA 1
ATOM 527 C C . GLU A 1 73 ? 28.434 26.415 38.479 1.00 56.59 73 GLU A C 1
ATOM 529 O O . GLU A 1 73 ? 28.392 26.004 39.640 1.00 56.59 73 GLU A O 1
ATOM 534 N N . ARG A 1 74 ? 29.481 26.183 37.682 1.00 64.50 74 ARG A N 1
ATOM 535 C CA . ARG A 1 74 ? 30.843 25.981 38.190 1.00 64.50 74 ARG A CA 1
ATOM 536 C C . ARG A 1 74 ? 31.842 26.676 37.280 1.00 64.50 74 ARG A C 1
ATOM 538 O O . ARG A 1 74 ? 32.297 26.144 36.275 1.00 64.50 74 ARG A O 1
ATOM 545 N N . ASP A 1 75 ? 32.110 27.909 37.678 1.00 50.34 75 ASP A N 1
ATOM 546 C CA . ASP A 1 75 ? 33.436 28.484 37.878 1.00 50.34 75 ASP A CA 1
ATOM 547 C C . ASP A 1 75 ? 34.602 27.483 37.768 1.00 50.34 75 ASP A C 1
ATOM 549 O O . ASP A 1 75 ? 34.651 26.493 38.505 1.00 50.34 75 ASP A O 1
ATOM 553 N N . SER A 1 76 ? 35.554 27.760 36.878 1.00 55.62 76 SER A N 1
ATOM 554 C CA . SER A 1 76 ? 36.988 27.743 37.200 1.00 55.62 76 SER A CA 1
ATOM 555 C C . SER A 1 76 ? 37.800 28.147 35.977 1.00 55.62 76 SER A C 1
ATOM 557 O O . SER A 1 76 ? 38.084 27.357 35.075 1.00 55.62 76 SER A O 1
ATOM 559 N N . SER A 1 77 ? 38.215 29.405 36.008 1.00 50.91 77 SER A N 1
ATOM 560 C CA . SER A 1 77 ? 39.423 29.906 35.369 1.00 50.91 77 SER A CA 1
ATOM 561 C C . SER A 1 77 ? 40.625 29.007 35.675 1.00 50.91 77 SER A C 1
ATOM 563 O O . SER A 1 77 ? 40.896 28.704 36.834 1.00 50.91 77 SER A O 1
ATOM 565 N N . SER A 1 78 ? 41.419 28.656 34.666 1.00 51.84 78 SER A N 1
ATOM 566 C CA . SER A 1 78 ? 42.876 28.712 34.817 1.00 51.84 78 SER A CA 1
ATOM 567 C C . SER A 1 78 ? 43.561 28.837 33.462 1.00 51.84 78 SER A C 1
ATOM 569 O O . SER A 1 78 ? 43.346 28.075 32.524 1.00 51.84 78 SER A O 1
ATOM 571 N N . GLU A 1 79 ? 44.361 29.888 33.406 1.00 54.81 79 GLU A N 1
ATOM 572 C CA . GLU A 1 79 ? 45.300 30.269 32.372 1.00 54.81 79 GLU A CA 1
ATOM 573 C C . GLU A 1 79 ? 46.422 29.231 32.213 1.00 54.81 79 GLU A C 1
ATOM 575 O O . GLU A 1 79 ? 46.828 28.605 33.197 1.00 54.81 79 GLU A O 1
ATOM 580 N N . ARG A 1 80 ? 46.964 29.140 30.991 1.00 58.06 80 ARG A N 1
ATOM 581 C CA . ARG A 1 80 ? 48.395 29.024 30.607 1.00 58.06 80 ARG A CA 1
ATOM 582 C C . ARG A 1 80 ? 48.437 28.453 29.185 1.00 58.06 80 ARG A C 1
ATOM 584 O O . ARG A 1 80 ? 47.990 27.341 28.947 1.00 58.06 80 ARG A O 1
ATOM 591 N N . ASP A 1 81 ? 48.711 29.251 28.160 1.00 44.78 81 ASP A N 1
ATOM 592 C CA . ASP A 1 81 ? 50.033 29.764 27.771 1.00 44.78 81 ASP A CA 1
ATOM 593 C C . ASP A 1 81 ? 51.042 28.638 27.497 1.00 44.78 81 ASP A C 1
ATOM 595 O O . ASP A 1 81 ? 51.658 28.104 28.419 1.00 44.78 81 ASP A O 1
ATOM 599 N N . SER A 1 82 ? 51.189 28.265 26.223 1.00 50.69 82 SER A N 1
ATOM 600 C CA . SER A 1 82 ? 52.502 28.114 25.579 1.00 50.69 82 SER A CA 1
ATOM 601 C C . SER A 1 82 ? 52.358 27.639 24.134 1.00 50.69 82 SER A C 1
ATOM 603 O O . SER A 1 82 ? 52.007 26.495 23.859 1.00 50.69 82 SER A O 1
ATOM 605 N N . SER A 1 83 ? 52.646 28.576 23.232 1.00 47.50 83 SER A N 1
ATOM 606 C CA . SER A 1 83 ? 53.481 28.440 22.034 1.00 47.50 83 SER A CA 1
ATOM 607 C C . SER A 1 83 ? 53.681 27.053 21.418 1.00 47.50 83 SER A C 1
ATOM 609 O O . SER A 1 83 ? 54.366 26.213 21.990 1.00 47.50 83 SER A O 1
ATOM 611 N N . SER A 1 84 ? 53.263 26.916 20.155 1.00 44.19 84 SER A N 1
ATOM 612 C CA . SER A 1 84 ? 54.190 26.571 19.062 1.00 44.19 84 SER A CA 1
ATOM 613 C C . SER A 1 84 ? 53.502 26.692 17.692 1.00 44.19 84 SER A C 1
ATOM 615 O O . SER A 1 84 ? 52.916 25.747 17.176 1.00 44.19 84 SER A O 1
ATOM 617 N N . GLU A 1 85 ? 53.609 27.868 17.077 1.00 50.19 85 GLU A N 1
ATOM 618 C CA . GLU A 1 85 ? 53.815 27.983 15.624 1.00 50.19 85 GLU A CA 1
ATOM 619 C C . GLU A 1 85 ? 55.339 27.972 15.357 1.00 50.19 85 GLU A C 1
ATOM 621 O O . GLU A 1 85 ? 56.104 28.114 16.318 1.00 50.19 85 GLU A O 1
ATOM 626 N N . PRO A 1 86 ? 55.846 27.922 14.108 1.00 66.25 86 PRO A N 1
ATOM 627 C CA . PRO A 1 86 ? 55.221 27.597 12.817 1.00 66.25 86 PRO A CA 1
ATOM 628 C C . PRO A 1 86 ? 56.042 26.552 12.026 1.00 66.25 86 PRO A C 1
ATOM 630 O O . PRO A 1 86 ? 57.239 26.405 12.246 1.00 66.25 86 PRO A O 1
ATOM 633 N N . ALA A 1 87 ? 55.458 25.920 11.004 1.00 46.53 87 ALA A N 1
ATOM 634 C CA . ALA A 1 87 ? 56.228 25.528 9.814 1.00 46.53 87 ALA A CA 1
ATOM 635 C C . ALA A 1 87 ? 55.317 25.107 8.650 1.00 46.53 87 ALA A C 1
ATOM 637 O O . ALA A 1 87 ? 54.704 24.047 8.678 1.00 46.53 87 ALA A O 1
ATOM 638 N N . THR A 1 88 ? 55.302 25.955 7.614 1.00 55.41 88 THR A N 1
ATOM 639 C CA . THR A 1 88 ? 55.431 25.583 6.187 1.00 55.41 88 THR A CA 1
ATOM 640 C C . THR A 1 88 ? 54.509 24.460 5.689 1.00 55.41 88 THR A C 1
ATOM 642 O O . THR A 1 88 ? 54.744 23.284 5.918 1.00 55.41 88 THR A O 1
ATOM 645 N N . GLY A 1 89 ? 53.435 24.757 4.960 1.00 46.62 89 GLY A N 1
ATOM 646 C CA . GLY A 1 89 ? 53.540 25.246 3.585 1.00 46.62 89 GLY A CA 1
ATOM 647 C C . GLY A 1 89 ? 53.739 24.065 2.637 1.00 46.62 89 GLY A C 1
ATOM 648 O O . GLY A 1 89 ? 54.843 23.548 2.597 1.00 46.62 89 GLY A O 1
ATOM 649 N N . THR A 1 90 ? 52.667 23.649 1.944 1.00 55.19 90 THR A N 1
ATOM 650 C CA . THR A 1 90 ? 52.533 22.750 0.760 1.00 55.19 90 THR A CA 1
ATOM 651 C C . THR A 1 90 ? 51.076 22.248 0.824 1.00 55.19 90 THR A C 1
ATOM 653 O O . THR A 1 90 ? 50.673 21.734 1.853 1.00 55.19 90 THR A O 1
ATOM 656 N N . ASP A 1 91 ? 50.147 22.355 -0.116 1.00 50.88 91 ASP A N 1
ATOM 657 C CA . ASP A 1 91 ? 50.057 22.909 -1.455 1.00 50.88 91 ASP A CA 1
ATOM 658 C C . ASP A 1 91 ? 48.537 23.049 -1.715 1.00 50.88 91 ASP A C 1
ATOM 660 O O . ASP A 1 91 ? 47.787 22.081 -1.595 1.00 50.88 91 ASP A O 1
ATOM 664 N N . ARG A 1 92 ? 48.040 24.262 -1.993 1.00 49.38 92 ARG A N 1
ATOM 665 C CA . ARG A 1 92 ? 46.635 24.520 -2.382 1.00 49.38 92 ARG A CA 1
ATOM 666 C C . ARG A 1 92 ? 46.523 24.660 -3.901 1.00 49.38 92 ARG A C 1
ATOM 668 O O . ARG A 1 92 ? 45.866 25.569 -4.412 1.00 49.38 92 ARG A O 1
ATOM 675 N N . ARG A 1 93 ? 47.179 23.772 -4.646 1.00 50.38 93 ARG A N 1
ATOM 676 C CA . ARG A 1 93 ? 47.027 23.649 -6.095 1.00 50.38 93 ARG A CA 1
ATOM 677 C C . ARG A 1 93 ? 46.810 22.186 -6.453 1.00 50.38 93 ARG A C 1
ATOM 679 O O . ARG A 1 93 ? 47.670 21.358 -6.208 1.00 50.38 93 ARG A O 1
ATOM 686 N N . GLY A 1 94 ? 45.684 21.887 -7.102 1.00 52.72 94 GLY A N 1
ATOM 687 C CA . GLY A 1 94 ? 45.668 20.736 -8.009 1.00 52.72 94 GLY A CA 1
ATOM 688 C C . GLY A 1 94 ? 44.468 19.802 -8.020 1.00 52.72 94 GLY A C 1
ATOM 689 O O . GLY A 1 94 ? 44.630 18.706 -8.534 1.00 52.72 94 GLY A 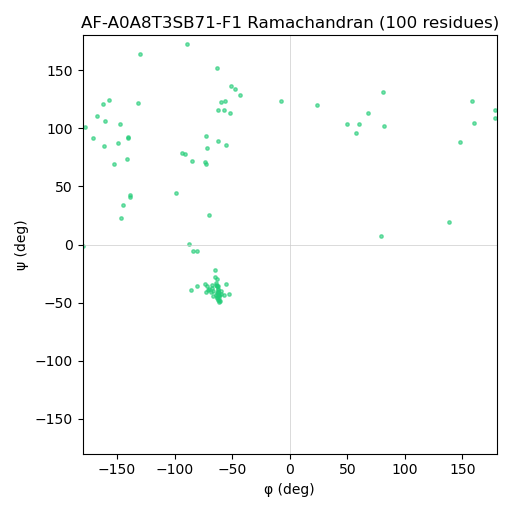O 1
ATOM 690 N N . LEU A 1 95 ? 43.275 20.168 -7.535 1.00 51.81 95 LEU A N 1
ATOM 691 C CA . LEU A 1 95 ? 42.135 19.241 -7.656 1.00 51.81 95 LEU A CA 1
ATOM 692 C C . LEU A 1 95 ? 40.806 19.878 -8.038 1.00 51.81 95 LEU A C 1
ATOM 694 O O . LEU A 1 95 ? 39.755 19.496 -7.552 1.00 51.81 95 LEU A O 1
ATOM 698 N N . LEU A 1 96 ? 40.849 20.810 -8.989 1.00 51.06 96 LEU A N 1
ATOM 699 C CA . LEU A 1 96 ? 39.694 21.136 -9.821 1.00 51.06 96 LEU A CA 1
ATOM 700 C C . LEU A 1 96 ? 40.186 21.550 -11.208 1.00 51.06 96 LEU A C 1
ATOM 702 O O . LEU A 1 96 ? 40.659 22.675 -11.363 1.00 51.06 96 LEU A O 1
ATOM 706 N N . ARG A 1 97 ? 40.067 20.653 -12.200 1.00 50.28 97 ARG A N 1
ATOM 707 C CA . ARG A 1 97 ? 39.702 20.966 -13.599 1.00 50.28 97 ARG A CA 1
ATOM 708 C C . ARG A 1 97 ? 39.691 19.711 -14.492 1.00 50.28 97 ARG A C 1
ATOM 710 O O . ARG A 1 97 ? 40.742 19.182 -14.813 1.00 50.28 97 ARG A O 1
ATOM 717 N N . ARG A 1 98 ? 38.475 19.412 -14.974 1.00 53.41 98 ARG A N 1
ATOM 718 C CA . ARG A 1 98 ? 38.093 19.057 -16.361 1.00 53.41 98 ARG A CA 1
ATOM 719 C C . ARG A 1 98 ? 38.603 17.714 -16.916 1.00 53.41 98 ARG A C 1
ATOM 721 O O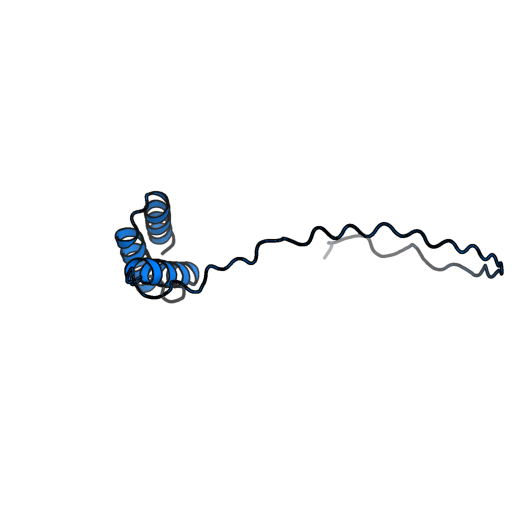 . ARG A 1 98 ? 39.794 17.529 -17.063 1.00 53.41 98 ARG A O 1
ATOM 728 N N . ILE A 1 99 ? 37.768 16.706 -17.198 1.00 51.81 99 ILE A N 1
ATOM 729 C CA . ILE A 1 99 ? 36.569 16.669 -18.070 1.00 51.81 99 ILE A CA 1
ATOM 730 C C . ILE A 1 99 ? 36.932 17.034 -19.531 1.00 51.81 99 ILE A C 1
ATOM 732 O O . ILE A 1 99 ? 37.066 18.213 -19.839 1.00 51.81 99 ILE A O 1
ATOM 736 N N . TRP A 1 100 ? 36.996 15.991 -20.383 1.00 47.81 100 TRP A N 1
ATOM 737 C CA . TRP A 1 100 ? 36.944 15.927 -21.867 1.00 47.81 100 TRP A CA 1
ATOM 738 C C . TRP A 1 100 ? 38.189 16.212 -22.739 1.00 47.81 100 TRP A C 1
ATOM 740 O O . TRP A 1 100 ? 38.796 17.272 -22.652 1.00 47.81 100 TRP A O 1
ATOM 750 N N . GLY A 1 101 ? 38.446 15.294 -23.693 1.00 48.94 101 GLY A N 1
ATOM 751 C CA . GLY A 1 101 ? 39.214 15.534 -24.927 1.00 48.94 101 GLY A CA 1
ATOM 752 C C . GLY A 1 101 ? 40.004 14.318 -25.426 1.00 48.94 101 GLY A C 1
ATOM 753 O O . GLY A 1 101 ? 41.147 14.143 -25.029 1.00 48.94 101 GLY A O 1
ATOM 754 N N . ARG A 1 102 ? 39.366 13.481 -26.250 1.00 56.97 102 ARG A N 1
ATOM 755 C CA . ARG A 1 102 ? 39.907 12.284 -26.915 1.00 56.97 102 ARG A CA 1
ATOM 756 C C . ARG A 1 102 ? 40.602 12.646 -28.224 1.00 56.97 102 ARG A C 1
ATOM 758 O O . ARG A 1 102 ? 40.160 13.648 -28.828 1.00 56.97 102 ARG A O 1
#